Protein AF-A0A822H787-F1 (afdb_monomer_lite)

Radius of gyration: 17.41 Å; chains: 1; bounding box: 39×31×44 Å

Structure (mmCIF, N/CA/C/O backbone):
data_AF-A0A822H787-F1
#
_entry.id   AF-A0A822H787-F1
#
loop_
_atom_site.group_PDB
_atom_site.id
_atom_site.type_s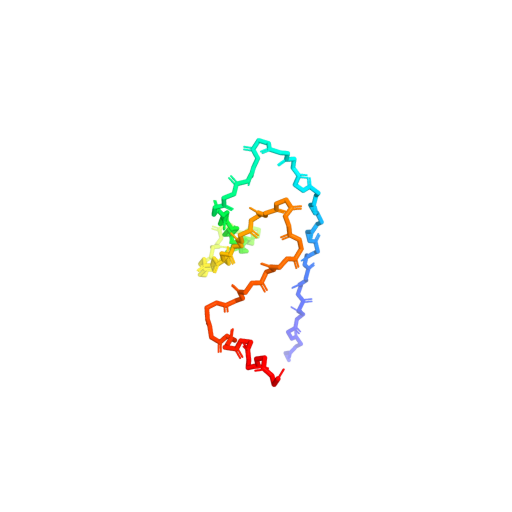ymbol
_atom_site.label_atom_id
_atom_site.label_alt_id
_atom_site.label_comp_id
_atom_site.label_asym_id
_atom_site.label_entity_id
_atom_site.label_seq_id
_atom_site.pdbx_PDB_ins_code
_atom_site.Cartn_x
_atom_site.Cartn_y
_atom_site.Cartn_z
_atom_site.occupancy
_atom_site.B_iso_or_equiv
_atom_site.auth_seq_id
_atom_site.auth_comp_id
_atom_site.auth_asym_id
_atom_site.auth_atom_id
_atom_site.pdbx_PDB_model_num
ATOM 1 N N . ASN A 1 1 ? 24.657 -10.905 -15.562 1.00 52.69 1 ASN A N 1
ATOM 2 C CA . ASN A 1 1 ? 23.392 -10.144 -15.537 1.00 52.69 1 ASN A CA 1
ATOM 3 C C . ASN A 1 1 ? 22.934 -9.978 -14.106 1.00 52.69 1 ASN A C 1
ATOM 5 O O . ASN A 1 1 ? 22.452 -10.935 -13.518 1.00 52.69 1 ASN A O 1
ATOM 9 N N . THR A 1 2 ? 23.142 -8.800 -13.527 1.00 62.00 2 THR A N 1
ATOM 10 C CA . THR A 1 2 ? 22.597 -8.428 -12.217 1.00 62.00 2 THR A CA 1
ATOM 11 C C . THR A 1 2 ? 21.263 -7.732 -12.447 1.00 62.00 2 THR A C 1
ATOM 13 O O . THR A 1 2 ? 21.233 -6.633 -12.993 1.00 62.00 2 THR A O 1
ATOM 16 N N . SER A 1 3 ? 20.161 -8.388 -12.091 1.00 73.94 3 SER A N 1
ATOM 17 C CA . SER A 1 3 ? 18.851 -7.739 -12.053 1.00 73.94 3 SER A CA 1
ATOM 18 C C . SER A 1 3 ? 18.765 -6.920 -10.769 1.00 73.94 3 SER A C 1
ATOM 20 O O . SER A 1 3 ? 18.859 -7.486 -9.682 1.00 73.94 3 SER A O 1
ATOM 22 N N . THR A 1 4 ? 18.601 -5.605 -10.882 1.00 79.50 4 THR A N 1
ATOM 23 C CA . THR A 1 4 ? 18.349 -4.734 -9.727 1.00 79.50 4 THR A CA 1
ATOM 24 C C . THR A 1 4 ? 16.858 -4.751 -9.420 1.00 79.50 4 THR A C 1
ATOM 26 O O . THR A 1 4 ? 16.041 -4.489 -10.301 1.00 79.50 4 THR A O 1
ATOM 29 N N . LEU A 1 5 ? 16.497 -5.079 -8.181 1.00 83.00 5 LEU A N 1
ATOM 30 C CA . LEU A 1 5 ? 15.122 -4.972 -7.706 1.00 83.00 5 LEU A CA 1
ATOM 31 C C . LEU A 1 5 ? 14.877 -3.552 -7.195 1.00 83.00 5 LEU A C 1
ATOM 33 O O . LEU A 1 5 ? 15.660 -3.032 -6.403 1.00 83.00 5 LEU A O 1
ATOM 37 N N . TYR A 1 6 ? 13.779 -2.950 -7.640 1.00 83.94 6 TYR A N 1
ATOM 38 C CA . TYR A 1 6 ? 13.305 -1.656 -7.160 1.00 83.94 6 TYR A CA 1
ATOM 39 C C . TYR A 1 6 ? 12.079 -1.869 -6.275 1.00 83.94 6 TYR A C 1
ATOM 41 O O . TYR A 1 6 ? 11.227 -2.704 -6.581 1.00 83.94 6 TYR A O 1
ATOM 49 N N . SER A 1 7 ? 11.983 -1.114 -5.184 1.00 88.94 7 SER A N 1
ATOM 50 C CA . SER A 1 7 ? 10.843 -1.146 -4.269 1.00 88.94 7 SER A CA 1
ATOM 51 C C . SER A 1 7 ? 10.372 0.267 -3.939 1.00 88.94 7 SER A C 1
ATOM 53 O O . SER A 1 7 ? 11.148 1.223 -3.948 1.00 88.94 7 SER A O 1
ATOM 55 N N . VAL A 1 8 ? 9.076 0.392 -3.661 1.00 87.69 8 VAL A N 1
ATOM 56 C CA . VAL A 1 8 ? 8.433 1.628 -3.210 1.00 87.69 8 VAL A CA 1
ATOM 57 C C . VAL A 1 8 ? 7.550 1.279 -2.020 1.00 87.69 8 VAL A C 1
ATOM 59 O O . VAL A 1 8 ? 6.774 0.327 -2.084 1.00 87.69 8 VAL A O 1
ATOM 62 N N . SER A 1 9 ? 7.660 2.059 -0.948 1.00 90.94 9 SER A N 1
ATOM 63 C CA . SER A 1 9 ? 6.798 1.943 0.229 1.00 90.94 9 SER A CA 1
ATOM 64 C C . SER A 1 9 ? 5.733 3.032 0.191 1.00 90.94 9 SER A C 1
ATOM 66 O O . SER A 1 9 ? 6.062 4.212 0.083 1.00 90.94 9 SER A O 1
ATOM 68 N N . LEU A 1 10 ? 4.466 2.638 0.312 1.00 88.31 10 LEU A N 1
ATOM 69 C CA . LEU A 1 10 ? 3.336 3.553 0.444 1.00 88.31 10 LEU A CA 1
ATOM 70 C C . LEU A 1 10 ? 2.795 3.484 1.873 1.00 88.31 10 LEU A C 1
ATOM 72 O O . LEU A 1 10 ? 2.495 2.400 2.370 1.00 88.31 10 LEU A O 1
ATOM 76 N N . THR A 1 11 ? 2.636 4.639 2.513 1.00 91.44 11 THR A N 1
ATOM 77 C CA . THR A 1 11 ? 1.982 4.772 3.818 1.00 91.44 11 THR A CA 1
ATOM 78 C C . THR A 1 11 ? 0.716 5.605 3.679 1.00 91.44 11 THR A C 1
ATOM 80 O O . THR A 1 11 ? 0.678 6.594 2.947 1.00 91.44 11 THR A O 1
ATOM 83 N N . TRP A 1 12 ? -0.345 5.192 4.368 1.00 88.56 12 TRP A N 1
ATOM 84 C CA . TRP A 1 12 ? -1.643 5.853 4.307 1.00 88.56 12 TRP A CA 1
ATOM 85 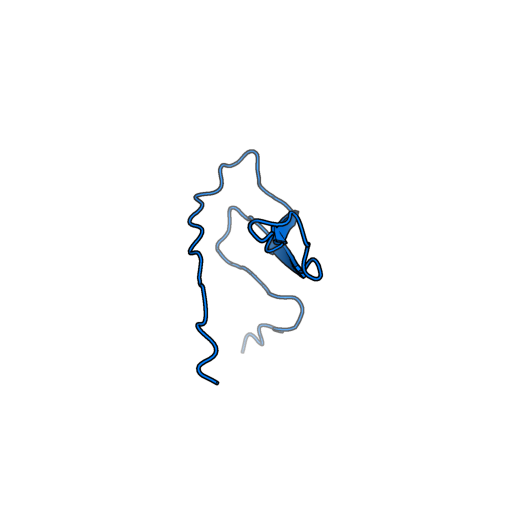C C . TRP A 1 12 ? -2.378 5.726 5.641 1.00 88.56 12 TRP A C 1
ATOM 87 O O . TRP A 1 12 ? -2.425 4.646 6.228 1.00 88.56 12 TRP A O 1
ATOM 97 N N . THR A 1 13 ? -2.974 6.832 6.086 1.00 91.50 13 THR A N 1
ATOM 98 C CA . THR A 1 13 ? -3.876 6.877 7.240 1.00 91.50 13 THR A CA 1
ATOM 99 C C . THR A 1 13 ? -5.290 7.172 6.734 1.00 91.50 13 THR A C 1
ATOM 101 O O . THR A 1 13 ? -5.534 8.298 6.288 1.00 91.50 13 THR A O 1
ATOM 104 N N . PRO A 1 14 ? -6.223 6.201 6.761 1.00 89.69 14 PRO A N 1
ATOM 105 C CA . PRO A 1 14 ? -7.601 6.434 6.347 1.00 89.69 14 PRO A CA 1
ATOM 106 C C . PRO A 1 14 ? -8.308 7.463 7.230 1.00 89.69 14 PRO A C 1
ATOM 108 O O . PRO A 1 14 ? -8.067 7.556 8.433 1.00 89.69 14 PRO A O 1
ATOM 111 N N . THR A 1 15 ? -9.250 8.187 6.632 1.00 92.06 15 THR A N 1
ATOM 112 C CA . THR A 1 15 ? -10.221 9.034 7.337 1.00 92.06 15 THR A CA 1
ATOM 113 C C . THR A 1 15 ? -11.590 8.357 7.397 1.00 92.06 15 THR A C 1
ATOM 115 O O . THR A 1 15 ? -11.865 7.409 6.661 1.00 92.06 15 THR A O 1
ATOM 118 N N . THR A 1 16 ? -12.494 8.864 8.239 1.00 91.69 16 THR A N 1
ATOM 119 C CA . THR A 1 16 ? -13.873 8.349 8.353 1.00 91.69 16 THR A CA 1
ATOM 120 C C . THR A 1 16 ? -14.658 8.426 7.040 1.00 91.69 16 THR A C 1
ATOM 122 O O . THR A 1 16 ? -15.526 7.596 6.798 1.00 91.69 16 THR A O 1
ATOM 125 N N . ASN A 1 17 ? -14.310 9.353 6.145 1.00 93.50 17 ASN A N 1
ATOM 126 C CA . ASN A 1 17 ? -14.917 9.459 4.814 1.00 93.50 17 ASN A CA 1
ATOM 127 C C . ASN A 1 17 ? -14.501 8.321 3.863 1.00 93.50 17 ASN A C 1
ATOM 129 O O . ASN A 1 17 ? -15.043 8.211 2.769 1.00 93.50 17 ASN A O 1
ATOM 133 N N . GLN A 1 18 ? -13.525 7.499 4.257 1.00 91.69 18 GLN A N 1
ATOM 134 C CA . GLN A 1 18 ? -12.987 6.388 3.469 1.00 91.69 18 GLN A CA 1
ATOM 135 C C . GLN A 1 18 ? -13.402 5.019 4.031 1.00 91.69 18 GLN A C 1
ATOM 137 O O . GLN A 1 18 ? -12.880 4.001 3.583 1.00 91.69 18 GLN A O 1
ATOM 142 N N . ILE A 1 19 ? -14.330 4.974 4.996 1.00 91.88 19 ILE A N 1
ATOM 143 C CA . ILE A 1 19 ? -14.936 3.720 5.469 1.00 91.88 19 ILE A CA 1
ATOM 144 C C . ILE A 1 19 ? -15.567 2.986 4.280 1.00 91.88 19 ILE A C 1
ATOM 146 O O . ILE A 1 19 ? -16.308 3.579 3.497 1.00 91.88 19 ILE A O 1
ATOM 150 N N . GLY A 1 20 ? -15.281 1.690 4.160 1.00 89.50 20 GLY A N 1
ATOM 151 C CA . GLY A 1 20 ? -15.716 0.855 3.042 1.00 89.50 20 GLY A CA 1
ATOM 152 C C . GLY A 1 20 ? -14.555 0.243 2.258 1.00 89.50 20 GLY A C 1
ATOM 153 O O . GLY A 1 20 ? -13.421 0.179 2.736 1.00 89.50 20 GLY A O 1
ATOM 154 N N . SER A 1 21 ? -14.858 -0.261 1.058 1.00 92.81 21 SER A N 1
ATOM 155 C CA . SER A 1 21 ? -13.877 -0.919 0.189 1.00 92.81 21 SER A CA 1
ATOM 156 C C . SER A 1 21 ? -12.966 0.097 -0.495 1.00 92.81 21 SER A C 1
ATOM 158 O O . SER A 1 21 ? -13.428 1.108 -1.020 1.00 92.81 21 SER A O 1
ATOM 160 N N . GLN A 1 22 ? -11.672 -0.198 -0.495 1.00 93.12 22 GLN A N 1
ATOM 161 C CA . GLN A 1 22 ? -10.620 0.603 -1.104 1.00 93.12 22 GLN A CA 1
ATOM 162 C C . GLN A 1 22 ? -9.791 -0.282 -2.025 1.00 93.12 22 GLN A C 1
ATOM 164 O O . GLN A 1 22 ? -9.570 -1.455 -1.727 1.00 93.12 22 GLN A O 1
ATOM 169 N N . ILE A 1 23 ? -9.315 0.277 -3.134 1.00 93.75 23 ILE A N 1
ATOM 170 C CA . ILE A 1 23 ? -8.480 -0.439 -4.099 1.00 93.75 23 ILE A CA 1
ATOM 171 C C . ILE A 1 23 ? -7.236 0.400 -4.371 1.00 93.75 23 ILE A C 1
ATOM 173 O O . ILE A 1 23 ? -7.336 1.563 -4.755 1.00 93.75 23 ILE A O 1
ATOM 177 N N . LEU A 1 24 ? -6.064 -0.205 -4.199 1.00 92.50 24 LEU A N 1
ATOM 178 C CA . LEU A 1 24 ? -4.788 0.358 -4.623 1.00 92.50 24 LEU A CA 1
ATOM 179 C C . LEU A 1 24 ? -4.278 -0.436 -5.816 1.00 92.50 24 LEU A C 1
ATOM 181 O O . LEU A 1 24 ? -4.021 -1.628 -5.678 1.00 92.50 24 LEU A O 1
ATOM 185 N N . CYS A 1 25 ? -4.080 0.222 -6.954 1.00 94.31 25 CYS A N 1
ATOM 186 C CA . CYS A 1 25 ? -3.456 -0.379 -8.128 1.00 94.31 25 CYS A CA 1
ATOM 187 C C . CYS A 1 25 ? -2.077 0.233 -8.371 1.00 94.31 25 CYS A C 1
ATOM 189 O O . CYS A 1 25 ? -1.911 1.449 -8.283 1.00 94.31 25 CYS A O 1
ATOM 191 N N . THR A 1 26 ? -1.090 -0.598 -8.691 1.00 94.12 26 THR A N 1
ATOM 192 C CA . THR A 1 26 ? 0.293 -0.187 -8.929 1.00 94.12 26 THR A CA 1
ATOM 193 C C . THR A 1 26 ? 0.773 -0.638 -10.295 1.00 94.12 26 THR A C 1
ATOM 195 O O . THR A 1 26 ? 0.347 -1.662 -10.835 1.00 94.12 26 THR A O 1
ATOM 198 N N . VAL A 1 27 ? 1.674 0.163 -10.858 1.00 95.25 27 VAL A N 1
ATOM 199 C CA . VAL A 1 27 ? 2.373 -0.145 -12.095 1.00 95.25 27 VAL A CA 1
ATOM 200 C C . VAL A 1 27 ? 3.752 0.505 -12.091 1.00 95.25 27 VAL A C 1
ATOM 202 O O . VAL A 1 27 ? 3.913 1.620 -11.599 1.00 95.25 27 VAL A O 1
ATOM 205 N N . ALA A 1 28 ? 4.74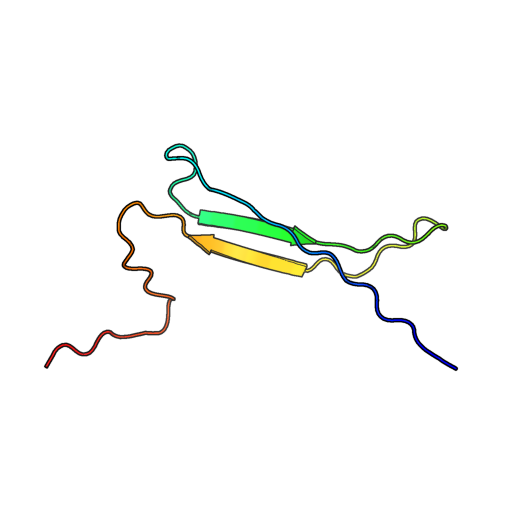7 -0.195 -12.626 1.00 93.62 28 ALA A N 1
ATOM 206 C CA . ALA A 1 28 ? 6.067 0.361 -12.898 1.00 93.62 28 ALA A CA 1
ATOM 207 C C . ALA A 1 28 ? 6.153 0.849 -14.350 1.00 93.62 28 ALA A C 1
ATOM 209 O O . ALA A 1 28 ? 5.696 0.145 -15.259 1.00 93.62 28 ALA A O 1
ATOM 210 N N . ILE A 1 29 ? 6.751 2.028 -14.533 1.00 94.00 29 ILE A N 1
ATOM 211 C CA . ILE A 1 29 ? 7.010 2.680 -15.821 1.00 94.00 29 ILE A CA 1
ATOM 212 C C . ILE A 1 29 ? 8.506 3.009 -15.877 1.00 94.00 29 ILE A C 1
ATOM 214 O O . ILE A 1 29 ? 9.040 3.570 -14.918 1.00 94.00 29 ILE A O 1
ATOM 218 N N . ASP A 1 30 ? 9.185 2.638 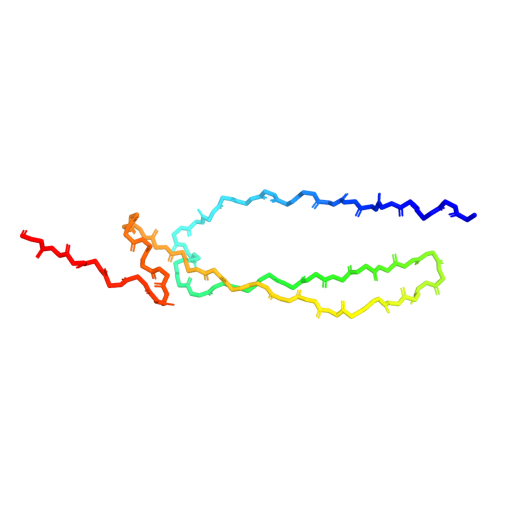-16.962 1.00 92.12 30 ASP A N 1
ATOM 219 C CA . ASP A 1 30 ? 10.609 2.935 -17.159 1.00 92.12 30 ASP A CA 1
ATOM 220 C C . ASP A 1 30 ? 10.853 4.278 -17.881 1.00 92.12 30 ASP A C 1
ATOM 222 O O . ASP A 1 30 ? 9.925 5.003 -18.243 1.00 92.12 30 ASP A O 1
ATOM 226 N N . SER A 1 31 ? 12.121 4.630 -18.112 1.00 94.12 31 SER A N 1
ATOM 227 C CA . SER A 1 31 ? 12.506 5.875 -18.795 1.00 94.12 31 SER A CA 1
ATOM 228 C C . SER A 1 31 ? 12.121 5.932 -20.279 1.00 94.12 31 SER A C 1
ATOM 230 O O . SER A 1 31 ? 12.189 7.002 -20.882 1.00 94.12 31 SER A O 1
ATOM 232 N N . GLN A 1 32 ? 11.719 4.807 -20.871 1.00 97.06 32 GLN A N 1
ATOM 233 C CA . GLN A 1 32 ? 11.231 4.709 -22.245 1.00 97.06 32 GLN A CA 1
ATOM 234 C C . GLN A 1 32 ? 9.695 4.713 -22.306 1.00 97.06 32 GLN A C 1
ATOM 236 O O . GLN A 1 32 ? 9.128 4.550 -23.385 1.00 97.06 32 GLN A O 1
ATOM 241 N N . ASN A 1 33 ? 9.020 4.936 -21.171 1.00 95.50 33 ASN A N 1
ATOM 242 C CA . ASN A 1 33 ? 7.569 4.841 -21.005 1.00 95.50 33 ASN A CA 1
ATOM 243 C C . ASN A 1 33 ? 7.006 3.430 -21.248 1.00 95.50 33 ASN A C 1
ATOM 245 O O . ASN A 1 33 ? 5.831 3.281 -21.586 1.00 95.50 33 ASN A O 1
ATOM 249 N N . VAL A 1 34 ? 7.816 2.383 -21.066 1.00 96.38 34 VAL A N 1
ATOM 250 C CA . VAL A 1 34 ? 7.333 1.000 -21.097 1.00 96.38 34 VAL A CA 1
ATOM 251 C C . VAL A 1 34 ? 6.697 0.670 -19.753 1.00 96.38 34 VAL A C 1
ATOM 253 O O . VAL A 1 34 ? 7.276 0.910 -18.693 1.00 96.38 34 VAL A O 1
ATOM 256 N N . GLN A 1 35 ? 5.493 0.104 -19.807 1.00 95.75 35 GLN A N 1
ATOM 257 C CA . GLN A 1 35 ? 4.674 -0.191 -18.642 1.00 95.75 35 GLN A CA 1
ATOM 258 C C . GLN A 1 35 ? 4.670 -1.696 -18.327 1.00 95.75 35 GLN A C 1
ATOM 260 O O . GLN A 1 35 ? 4.553 -2.535 -19.219 1.00 95.75 35 GLN A O 1
ATOM 265 N N . SER A 1 36 ? 4.766 -2.036 -17.044 1.00 94.00 36 SER A N 1
ATOM 266 C CA . SER A 1 36 ? 4.552 -3.401 -16.539 1.00 94.00 36 SER A CA 1
ATOM 267 C C . SER A 1 36 ? 3.063 -3.778 -16.447 1.00 94.00 36 SER A C 1
ATOM 269 O O . SER A 1 36 ? 2.170 -2.954 -16.664 1.00 94.00 36 SER A O 1
ATOM 271 N N . ASN A 1 37 ? 2.778 -5.035 -16.090 1.00 96.44 37 ASN A N 1
ATOM 272 C CA . ASN A 1 37 ? 1.425 -5.437 -15.702 1.00 96.44 37 ASN A CA 1
ATOM 273 C C . ASN A 1 37 ? 0.959 -4.635 -14.479 1.00 96.44 37 ASN A C 1
ATOM 275 O O . ASN A 1 37 ? 1.735 -4.385 -13.556 1.00 96.44 37 ASN A O 1
ATOM 279 N N . GLN A 1 38 ? -0.321 -4.270 -14.464 1.00 96.31 38 GLN A N 1
ATOM 280 C CA . GLN A 1 38 ? -0.937 -3.635 -13.306 1.00 96.31 38 GLN A CA 1
ATOM 281 C C . GLN A 1 38 ? -1.322 -4.689 -12.264 1.00 96.31 38 GLN A C 1
ATOM 283 O O . GLN A 1 38 ? -1.899 -5.722 -12.602 1.00 96.31 38 GLN A O 1
ATOM 288 N N . TYR A 1 39 ? -1.054 -4.393 -10.995 1.00 94.56 39 TYR A N 1
ATOM 289 C CA . TYR A 1 39 ? -1.469 -5.216 -9.861 1.00 94.56 39 TYR A CA 1
ATOM 290 C C . TYR A 1 39 ? -2.325 -4.387 -8.914 1.00 94.56 39 TYR A C 1
ATOM 292 O O . TYR A 1 39 ? -1.972 -3.252 -8.609 1.00 94.56 39 TYR A O 1
ATOM 300 N N . CYS A 1 40 ? -3.437 -4.947 -8.441 1.00 94.81 40 CYS A N 1
ATOM 301 C CA . CYS A 1 40 ? -4.348 -4.263 -7.529 1.00 94.81 40 CYS A CA 1
ATOM 302 C C . CYS A 1 40 ? -4.505 -5.036 -6.217 1.00 94.81 40 CYS A C 1
ATOM 304 O O . CYS A 1 40 ? -4.581 -6.263 -6.214 1.00 94.81 40 CYS A O 1
ATOM 306 N N . MET A 1 41 ? -4.587 -4.304 -5.111 1.00 91.19 41 MET A N 1
ATOM 307 C CA . MET A 1 41 ? -4.871 -4.813 -3.773 1.00 91.19 41 MET A CA 1
ATOM 308 C C . MET A 1 41 ? -6.144 -4.158 -3.247 1.00 91.19 41 MET A C 1
ATOM 310 O O . MET A 1 41 ? -6.307 -2.942 -3.364 1.00 91.19 41 MET A O 1
ATOM 314 N N . ALA A 1 42 ? -7.034 -4.961 -2.668 1.00 90.50 42 ALA A N 1
ATOM 315 C CA . ALA A 1 42 ? -8.261 -4.486 -2.043 1.00 90.50 42 ALA A CA 1
ATOM 316 C C . ALA A 1 42 ? -8.110 -4.457 -0.516 1.00 90.50 42 ALA A C 1
ATOM 318 O O . ALA A 1 42 ? -7.606 -5.406 0.082 1.00 90.50 42 ALA A O 1
ATOM 319 N N . PHE A 1 43 ? -8.591 -3.383 0.104 1.00 86.88 43 PHE A N 1
ATOM 320 C CA . PHE A 1 43 ? -8.615 -3.182 1.551 1.00 86.88 43 PHE A CA 1
ATOM 321 C C . PHE A 1 43 ? -10.032 -2.820 1.989 1.00 86.88 43 PHE A C 1
ATOM 323 O O . PHE A 1 43 ? -10.815 -2.279 1.207 1.00 86.88 43 PHE A O 1
ATOM 330 N N . VAL A 1 44 ? -10.365 -3.082 3.251 1.00 90.00 44 VAL A N 1
ATOM 331 C CA . VAL A 1 44 ? -11.612 -2.600 3.854 1.00 90.00 44 VAL A CA 1
ATOM 332 C C . VAL A 1 44 ? -11.253 -1.716 5.033 1.00 90.00 44 VAL A C 1
ATOM 334 O O . VAL A 1 44 ? -10.635 -2.173 5.986 1.00 90.00 44 VAL A O 1
ATOM 337 N N . VAL A 1 45 ? -11.654 -0.451 4.979 1.00 90.38 45 VAL A N 1
ATOM 338 C CA . VAL A 1 45 ? -11.531 0.464 6.116 1.00 90.38 45 VAL A CA 1
ATOM 339 C C . VAL A 1 45 ? -12.778 0.339 6.967 1.00 90.38 45 VAL A C 1
ATOM 341 O O . VAL A 1 45 ? -13.895 0.486 6.469 1.00 90.38 45 VAL A O 1
ATOM 344 N N . SER A 1 46 ? -12.589 0.119 8.262 1.00 86.25 46 SER A N 1
ATOM 345 C CA . SER A 1 46 ? -13.674 0.063 9.236 1.00 86.25 46 SER A CA 1
ATOM 346 C C . SER A 1 46 ? -13.298 0.809 10.514 1.00 86.25 46 SER A C 1
ATOM 348 O O . SER A 1 46 ? -12.124 1.022 10.813 1.00 86.25 46 SER A O 1
ATOM 350 N N . THR A 1 47 ? -14.312 1.261 11.250 1.00 81.62 47 THR A N 1
ATOM 351 C CA . THR A 1 47 ? -14.159 1.964 12.537 1.00 81.62 47 THR A CA 1
ATOM 352 C C . THR A 1 47 ? -13.953 1.006 13.707 1.00 81.62 47 THR A C 1
ATOM 354 O O . THR A 1 47 ? -13.445 1.403 14.753 1.00 81.62 47 THR A O 1
ATOM 357 N N . SER A 1 48 ? -14.339 -0.254 13.531 1.00 69.81 48 SER A N 1
ATOM 358 C CA . SER A 1 48 ? -14.135 -1.359 14.458 1.00 69.81 48 SER A CA 1
ATOM 359 C C . SER A 1 48 ? -12.955 -2.192 13.968 1.00 69.81 48 SER A C 1
ATOM 361 O O . SER A 1 48 ? -13.038 -2.765 12.890 1.00 69.81 48 SER A O 1
ATOM 363 N N . GLY A 1 49 ? -11.883 -2.317 14.754 1.00 58.91 49 GLY A N 1
ATOM 364 C CA . GLY A 1 49 ? -10.692 -3.115 14.409 1.00 58.91 49 GLY A CA 1
ATOM 365 C C . GLY A 1 49 ? -10.927 -4.621 14.191 1.00 58.91 49 GLY A C 1
ATOM 366 O O . GLY A 1 49 ? -9.971 -5.381 14.097 1.00 58.91 49 GLY A O 1
ATOM 367 N N . THR A 1 50 ? -12.175 -5.076 14.101 1.00 54.31 50 THR A N 1
ATOM 368 C CA . THR A 1 50 ? -12.550 -6.422 13.671 1.00 54.31 50 THR A CA 1
ATOM 369 C C . THR A 1 50 ? -12.518 -6.495 12.145 1.00 54.31 50 THR A C 1
ATOM 371 O O . THR A 1 50 ? -13.548 -6.536 11.472 1.00 54.31 50 THR A O 1
ATOM 374 N N . GLN A 1 51 ? -11.311 -6.470 11.586 1.00 56.12 51 GLN A N 1
ATOM 375 C CA . GLN A 1 51 ? -11.063 -6.851 10.202 1.00 56.12 51 GLN A CA 1
ATOM 376 C C . GLN A 1 51 ? -11.192 -8.376 10.108 1.00 56.12 51 GLN A C 1
ATOM 378 O O . GLN A 1 51 ? -10.233 -9.090 10.369 1.00 56.12 51 GLN A O 1
ATOM 383 N N . THR A 1 52 ? -12.355 -8.900 9.724 1.00 52.56 52 THR A N 1
ATOM 384 C CA . THR A 1 52 ? -12.418 -10.271 9.202 1.00 52.56 52 THR A CA 1
ATOM 385 C C . THR A 1 52 ? -12.020 -10.217 7.733 1.00 52.56 52 THR A C 1
ATOM 387 O O . THR A 1 52 ? -12.777 -9.718 6.895 1.00 52.56 52 THR A O 1
ATOM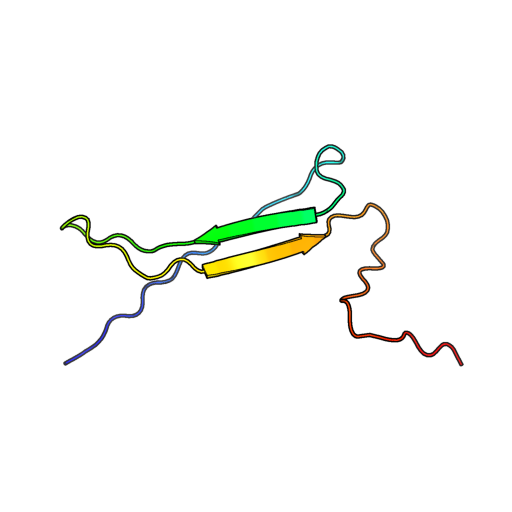 390 N N . CYS A 1 53 ? -10.818 -10.686 7.404 1.00 52.38 53 CYS A N 1
ATOM 391 C CA . CYS A 1 53 ? -10.509 -11.074 6.030 1.00 52.38 53 CYS A CA 1
ATOM 392 C C . CYS A 1 53 ? -11.525 -12.152 5.602 1.00 52.38 53 CYS A C 1
ATOM 394 O O . CYS A 1 53 ? -11.851 -13.015 6.422 1.00 52.38 53 CYS A O 1
ATOM 396 N N . PRO A 1 54 ? -12.053 -12.143 4.364 1.00 49.34 54 PRO A N 1
ATOM 397 C CA . PRO A 1 54 ? -12.943 -13.206 3.908 1.00 49.34 54 PRO A CA 1
ATOM 398 C C . PRO A 1 54 ? -12.159 -14.528 3.913 1.00 49.34 54 PRO A C 1
ATOM 400 O O . PRO A 1 54 ? -11.323 -14.752 3.040 1.00 49.34 54 PRO A O 1
ATOM 403 N N . GLY A 1 55 ? -12.368 -15.359 4.938 1.00 53.84 55 GLY A N 1
ATOM 404 C CA . GLY A 1 55 ? -11.631 -16.610 5.148 1.00 53.84 55 GLY A CA 1
ATOM 405 C C . GLY A 1 55 ? -11.313 -16.959 6.606 1.00 53.84 55 GLY A C 1
ATOM 406 O O . GLY A 1 55 ? -11.049 -18.124 6.880 1.00 53.84 55 GLY A O 1
ATOM 407 N N . GLU A 1 56 ? -11.382 -16.014 7.547 1.00 50.94 56 GLU A N 1
ATOM 408 C CA . GLU A 1 56 ? -11.216 -16.321 8.976 1.00 50.94 56 GLU A CA 1
ATOM 409 C C . GLU A 1 56 ? -12.584 -16.430 9.657 1.00 50.94 56 GLU A C 1
ATOM 411 O O . GLU A 1 56 ? -13.223 -15.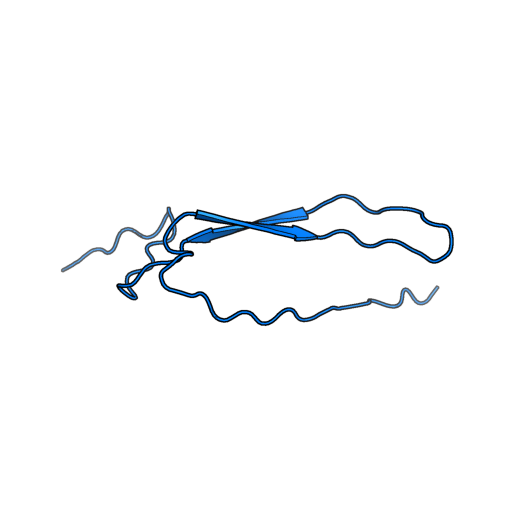435 10.003 1.00 50.94 56 GLU A O 1
ATOM 416 N N . VAL A 1 57 ? -13.057 -17.667 9.821 1.00 46.34 57 VAL A N 1
ATOM 417 C CA . VAL A 1 57 ? -14.120 -17.975 10.780 1.00 46.34 57 VAL A CA 1
ATOM 418 C C . VAL A 1 57 ? -13.510 -17.783 12.164 1.00 46.34 57 VAL A C 1
ATOM 420 O O . VAL A 1 57 ? -12.629 -18.540 12.565 1.00 46.34 57 VAL A O 1
ATOM 423 N N . LEU A 1 58 ? -13.953 -16.754 12.882 1.00 50.88 58 LEU A N 1
ATOM 424 C CA . LEU A 1 58 ? -13.659 -16.613 14.302 1.00 50.88 58 LEU A CA 1
ATOM 425 C C . LEU A 1 58 ? -14.458 -17.708 15.032 1.00 50.88 58 LEU A C 1
ATOM 427 O O . LEU A 1 58 ? -15.630 -17.514 15.349 1.00 50.88 58 LEU A O 1
ATOM 431 N N . GLU A 1 59 ? -13.870 -18.889 15.227 1.00 45.84 59 GLU A N 1
ATOM 432 C CA . GLU A 1 59 ? -14.444 -19.896 16.121 1.00 45.84 59 GLU A CA 1
ATOM 433 C C . GLU A 1 59 ? -14.372 -19.358 17.553 1.00 45.84 59 GLU A C 1
ATOM 435 O O . GLU A 1 59 ? -13.330 -19.372 18.205 1.00 45.84 59 GLU A O 1
ATOM 440 N N . THR A 1 60 ? -15.489 -18.829 18.043 1.00 46.69 60 THR A N 1
ATOM 441 C CA . THR A 1 60 ? -15.662 -18.531 19.462 1.00 46.69 60 THR A CA 1
ATOM 442 C C . THR A 1 60 ? -16.015 -19.832 20.183 1.00 46.69 60 THR A C 1
ATOM 444 O O . THR A 1 60 ? -17.104 -20.365 19.965 1.00 46.69 60 THR A O 1
ATOM 447 N N . SER A 1 61 ? -15.080 -20.346 20.993 1.00 44.44 61 SER A N 1
ATOM 448 C CA . SER A 1 61 ? -15.363 -21.324 22.061 1.00 44.44 61 SER A CA 1
ATOM 449 C C . SER A 1 61 ? -16.201 -20.712 23.178 1.00 44.44 61 SER A C 1
ATOM 451 O O . SER A 1 61 ? -16.049 -19.492 23.417 1.00 44.44 61 SER A O 1
#

Foldseek 3Di:
DDDDDDDDDDDDDDDPVQAAKDKDKDWDADPVRDIDDIDMDIDGDDPDPPPDDVPDDPPDD

Secondary structure (DSSP, 8-state):
--PPP----------GGG-EEEEEEE--B-TT--B---EEEEEEE-SSS----TT------

Sequence (61 aa):
NTSTLYSVSLTWTPTTNQIGSQILCTVAIDSQNVQSNQYCMAFVVSTSGTQTCPGEVLETS

pLDDT: mean 81.02, std 17.52, range [44.44, 97.06]